Protein AF-A0A2V7SK17-F1 (afdb_monomer_lite)

Structure (mmCIF, N/CA/C/O backbone):
data_AF-A0A2V7SK17-F1
#
_entry.id   AF-A0A2V7SK17-F1
#
loop_
_atom_site.group_PDB
_atom_site.id
_atom_site.type_symbol
_atom_site.label_atom_id
_atom_site.label_alt_id
_atom_site.label_comp_id
_atom_site.label_asym_id
_atom_site.label_entity_id
_atom_site.label_seq_id
_atom_site.pdbx_PDB_ins_code
_atom_site.Cartn_x
_atom_site.Cartn_y
_at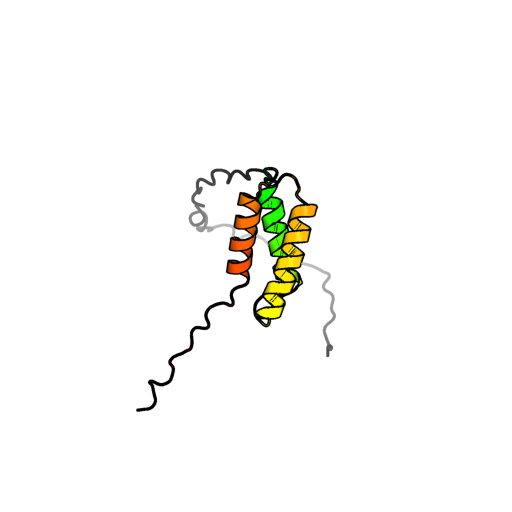om_site.Cartn_z
_atom_site.occupancy
_atom_site.B_iso_or_equiv
_atom_site.auth_seq_id
_atom_site.auth_comp_id
_atom_site.auth_asym_id
_atom_site.auth_atom_id
_atom_site.pdbx_PDB_model_num
ATOM 1 N N . MET A 1 1 ? 38.400 21.521 -7.829 1.00 39.72 1 MET A N 1
ATOM 2 C CA . MET A 1 1 ? 38.581 21.789 -6.391 1.00 39.72 1 MET A CA 1
ATOM 3 C C . MET A 1 1 ? 38.756 23.278 -6.199 1.00 39.72 1 MET A C 1
ATOM 5 O O . MET A 1 1 ? 39.504 23.880 -6.949 1.00 39.72 1 MET A O 1
ATOM 9 N N . THR A 1 2 ? 37.990 23.829 -5.266 1.00 48.66 2 THR A N 1
ATOM 10 C CA . THR A 1 2 ? 38.425 24.750 -4.214 1.00 48.66 2 THR A CA 1
ATOM 11 C C . THR A 1 2 ? 39.667 25.626 -4.453 1.00 48.66 2 THR A C 1
ATOM 13 O O . THR A 1 2 ? 40.732 25.132 -4.804 1.00 48.66 2 THR A O 1
ATOM 16 N N . TYR A 1 3 ? 39.502 26.891 -4.052 1.00 43.72 3 TYR A N 1
ATOM 17 C CA . TYR A 1 3 ? 40.477 27.808 -3.441 1.00 43.72 3 TYR A CA 1
ATOM 18 C C . TYR A 1 3 ? 40.844 29.068 -4.227 1.00 43.72 3 TYR A C 1
ATOM 20 O O . TYR A 1 3 ? 40.933 29.089 -5.447 1.00 43.72 3 TYR A O 1
ATOM 28 N N . CYS A 1 4 ? 41.161 30.068 -3.402 1.00 34.25 4 CYS A N 1
ATOM 29 C CA . CYS A 1 4 ? 41.958 31.266 -3.635 1.00 34.25 4 CYS A CA 1
ATOM 30 C C . CYS A 1 4 ? 41.177 32.562 -3.879 1.00 34.25 4 CYS A C 1
ATOM 32 O O . CYS A 1 4 ? 40.720 32.828 -4.977 1.00 34.25 4 CYS A O 1
ATOM 34 N N . VAL A 1 5 ? 40.942 33.345 -2.812 1.00 45.25 5 VAL A N 1
ATOM 35 C CA . VAL A 1 5 ? 41.863 34.400 -2.297 1.00 45.25 5 VAL A CA 1
ATOM 36 C C . VAL A 1 5 ? 41.375 35.731 -2.897 1.00 45.25 5 VAL A C 1
ATOM 38 O O . VAL A 1 5 ? 41.240 35.865 -4.099 1.00 45.25 5 VAL A O 1
ATOM 41 N N . THR A 1 6 ? 40.966 36.757 -2.149 1.00 37.25 6 THR A N 1
ATOM 42 C CA . THR A 1 6 ? 41.744 37.516 -1.163 1.00 37.25 6 THR A CA 1
ATOM 43 C C . THR A 1 6 ? 40.874 38.654 -0.598 1.00 37.25 6 THR A C 1
ATOM 45 O O . THR A 1 6 ? 39.884 39.024 -1.216 1.00 37.25 6 THR A O 1
ATOM 48 N N . ILE A 1 7 ? 41.376 39.295 0.463 1.00 43.53 7 ILE A N 1
ATOM 49 C CA . ILE A 1 7 ? 41.140 40.689 0.908 1.00 43.53 7 ILE A CA 1
ATOM 50 C C . ILE A 1 7 ? 40.480 40.817 2.287 1.00 43.53 7 ILE A C 1
ATOM 52 O O . ILE A 1 7 ? 39.311 41.111 2.499 1.00 43.53 7 ILE A O 1
ATOM 56 N N . VAL A 1 8 ? 41.378 40.587 3.244 1.00 48.59 8 VAL A N 1
ATOM 57 C CA . VAL A 1 8 ? 41.610 41.319 4.491 1.00 48.59 8 VAL A CA 1
ATOM 58 C C . VAL A 1 8 ? 41.191 42.799 4.430 1.00 48.59 8 VAL A C 1
ATOM 60 O O . VAL A 1 8 ? 41.547 43.484 3.477 1.00 48.59 8 VAL A O 1
ATOM 63 N N . ARG A 1 9 ? 40.615 43.292 5.540 1.00 43.44 9 ARG A N 1
ATOM 64 C CA . ARG A 1 9 ? 40.839 44.596 6.233 1.00 43.44 9 ARG A CA 1
ATOM 65 C C . ARG A 1 9 ? 39.493 45.179 6.695 1.00 43.44 9 ARG A C 1
ATOM 67 O O . ARG A 1 9 ? 38.675 45.585 5.892 1.00 43.44 9 ARG A O 1
ATOM 74 N N . ARG A 1 10 ? 39.151 45.060 7.983 1.00 43.06 10 ARG A N 1
ATOM 75 C CA . ARG A 1 10 ? 39.528 45.987 9.075 1.00 43.06 10 ARG A CA 1
ATOM 76 C C . ARG A 1 10 ? 38.897 47.366 8.864 1.00 43.06 10 ARG A C 1
ATOM 78 O O . ARG A 1 10 ? 39.440 48.174 8.126 1.00 43.06 10 ARG A O 1
ATOM 85 N N . ALA A 1 11 ? 37.791 47.626 9.556 1.00 36.84 11 ALA A N 1
ATOM 86 C CA . ALA A 1 11 ? 37.206 48.957 9.654 1.00 36.84 11 ALA A CA 1
ATOM 87 C C . ALA A 1 11 ? 36.630 49.160 11.060 1.00 36.84 11 ALA A C 1
ATOM 89 O O . ALA A 1 11 ? 35.476 48.857 11.348 1.00 36.84 11 ALA A O 1
ATOM 90 N N . THR A 1 12 ? 37.490 49.659 11.938 1.00 43.56 12 THR A N 1
ATOM 91 C CA . THR A 1 12 ? 37.088 50.440 13.103 1.00 43.56 12 THR A CA 1
ATOM 92 C C . THR A 1 12 ? 37.184 51.914 12.684 1.00 43.56 12 THR A C 1
ATOM 94 O O . THR A 1 12 ? 38.132 52.259 11.981 1.00 43.56 12 THR A O 1
ATOM 97 N N . VAL A 1 13 ? 36.277 52.752 13.211 1.00 46.47 13 VAL A N 1
ATOM 98 C CA . VAL A 1 13 ? 36.414 54.209 13.466 1.00 46.47 13 VAL A CA 1
ATOM 99 C C . VAL A 1 13 ? 35.710 55.206 12.497 1.00 46.47 13 VAL A C 1
ATOM 101 O O . VAL A 1 13 ? 36.243 55.571 11.461 1.00 46.47 13 VAL A O 1
ATOM 104 N N . ILE A 1 14 ? 34.551 55.703 12.984 1.00 41.75 14 ILE A N 1
ATOM 105 C CA . ILE A 1 14 ? 34.065 57.111 13.107 1.00 41.75 14 ILE A CA 1
ATOM 106 C C . ILE A 1 14 ? 33.558 57.900 11.872 1.00 41.75 14 ILE A C 1
ATOM 108 O O . ILE A 1 14 ? 34.341 58.332 11.042 1.00 41.75 14 ILE A O 1
ATOM 112 N N . GLY A 1 15 ? 32.238 58.187 11.895 1.00 44.62 15 GLY A N 1
ATOM 113 C CA . GLY A 1 15 ? 31.556 59.509 11.815 1.00 44.62 15 GLY A CA 1
ATOM 114 C C . GLY A 1 15 ? 31.830 60.481 10.651 1.00 44.62 15 GLY A C 1
ATOM 115 O O . GLY A 1 15 ? 32.981 60.717 10.304 1.00 44.62 15 GLY A O 1
ATOM 116 N N . PRO A 1 16 ? 30.784 61.161 10.126 1.00 47.06 16 PRO A N 1
ATOM 117 C CA . PRO A 1 16 ? 30.277 62.342 10.838 1.00 47.06 16 PRO A CA 1
ATOM 118 C C . PRO A 1 16 ? 28.740 62.545 10.799 1.00 47.06 16 PRO A C 1
ATOM 120 O O . PRO A 1 16 ? 28.063 62.363 9.794 1.00 47.06 16 PRO A O 1
ATOM 123 N N . THR A 1 17 ? 28.219 62.961 11.953 1.00 45.62 17 THR A N 1
ATOM 124 C CA . THR A 1 17 ? 27.139 63.945 12.194 1.00 45.62 17 THR A CA 1
ATOM 125 C C . THR A 1 17 ? 26.780 64.820 10.970 1.00 45.62 17 THR A C 1
ATOM 127 O O . THR A 1 17 ? 27.682 65.371 10.352 1.00 45.62 17 THR A O 1
ATOM 130 N N . ILE A 1 18 ? 25.529 65.002 10.534 1.00 51.25 18 ILE A N 1
ATOM 131 C CA . ILE A 1 18 ? 24.499 65.902 11.098 1.00 51.25 18 ILE A CA 1
ATOM 132 C C . ILE A 1 18 ? 23.306 65.786 10.118 1.00 51.25 18 ILE A C 1
ATOM 134 O O . ILE A 1 18 ? 23.444 66.069 8.934 1.00 51.25 18 ILE A O 1
ATOM 138 N N . TRP A 1 19 ? 22.225 65.085 10.472 1.00 53.53 19 TRP A N 1
ATOM 139 C CA . TRP A 1 19 ? 20.982 65.683 10.985 1.00 53.53 19 TRP A CA 1
ATOM 140 C C . TRP A 1 19 ? 20.470 66.870 10.146 1.00 53.53 19 TRP A C 1
ATOM 142 O O . TRP A 1 19 ? 21.133 67.894 10.105 1.00 53.53 19 TRP A O 1
ATOM 152 N N . LEU A 1 20 ? 19.264 66.735 9.563 1.00 51.97 20 LEU A N 1
ATOM 153 C CA . LEU A 1 20 ? 18.252 67.796 9.316 1.00 51.97 20 LEU A CA 1
ATOM 154 C C . LEU A 1 20 ? 17.555 67.853 7.940 1.00 51.97 20 LEU A C 1
ATOM 156 O O . LEU A 1 20 ? 16.836 68.821 7.731 1.00 51.97 20 LEU A O 1
ATOM 160 N N . TYR A 1 21 ? 17.642 66.874 7.024 1.00 51.81 21 TYR A N 1
ATOM 161 C CA . TYR A 1 21 ? 16.959 67.081 5.722 1.00 51.81 21 TYR A CA 1
ATOM 162 C C . TYR A 1 21 ? 16.070 65.993 5.109 1.00 51.81 21 TYR A C 1
ATOM 164 O O . TYR A 1 21 ? 15.511 66.245 4.050 1.00 51.81 21 TYR A O 1
ATOM 172 N N . LEU A 1 22 ? 15.826 64.837 5.737 1.00 49.69 22 LEU A N 1
ATOM 173 C CA . LEU A 1 22 ? 14.968 63.804 5.118 1.00 49.69 22 LEU A CA 1
ATOM 174 C C . LEU A 1 22 ? 14.033 63.094 6.114 1.00 49.69 22 LEU A C 1
ATOM 176 O O . LEU A 1 22 ? 13.963 61.871 6.152 1.00 49.69 22 LEU A O 1
ATOM 180 N N . LEU A 1 23 ? 13.304 63.856 6.935 1.00 53.81 23 LEU A N 1
ATOM 181 C CA . LEU A 1 23 ? 12.154 63.345 7.709 1.00 53.81 23 LEU A CA 1
ATOM 182 C C . LEU A 1 23 ? 10.809 63.911 7.220 1.00 53.81 23 LEU A C 1
ATOM 184 O O . LEU A 1 23 ? 9.826 63.918 7.955 1.00 53.81 23 LEU A O 1
ATOM 188 N N . TYR A 1 24 ? 10.741 64.374 5.973 1.00 55.91 24 TYR A N 1
ATOM 189 C CA . TYR A 1 24 ? 9.512 64.871 5.359 1.00 55.91 24 TYR A CA 1
ATOM 190 C C . TYR A 1 24 ? 9.354 64.197 3.991 1.00 55.91 24 TYR A C 1
ATOM 192 O O . TYR A 1 24 ? 10.289 64.226 3.201 1.00 55.91 24 TYR A O 1
ATOM 200 N N . PHE A 1 25 ? 8.191 63.584 3.747 1.00 52.97 25 PHE A N 1
ATOM 201 C CA . PHE A 1 25 ? 7.815 62.705 2.620 1.00 52.97 25 PHE A CA 1
ATOM 202 C C . PHE A 1 25 ? 8.164 61.213 2.743 1.00 52.97 25 PHE A C 1
ATOM 204 O O . PHE A 1 25 ? 9.055 60.697 2.078 1.00 52.97 25 PHE A O 1
ATOM 211 N N . ASN A 1 26 ? 7.334 60.472 3.484 1.00 47.22 26 ASN A N 1
ATOM 212 C CA . ASN A 1 26 ? 7.131 59.043 3.230 1.00 47.22 26 ASN A CA 1
ATOM 213 C C . ASN A 1 26 ? 5.686 58.808 2.734 1.00 47.22 26 ASN A C 1
ATOM 215 O O . ASN A 1 26 ? 4.798 58.541 3.542 1.00 47.22 26 ASN A O 1
ATOM 219 N N . PRO A 1 27 ? 5.402 58.945 1.423 1.00 51.62 27 PRO A N 1
ATOM 220 C CA . PRO A 1 27 ? 4.069 58.719 0.860 1.00 51.62 27 PRO A CA 1
ATOM 221 C C . PRO A 1 27 ? 3.769 57.231 0.588 1.00 51.62 27 PRO A C 1
ATOM 223 O O . PRO A 1 27 ? 2.911 56.918 -0.229 1.00 51.62 27 PRO A O 1
ATOM 226 N N . PHE A 1 28 ? 4.450 56.290 1.253 1.00 50.56 28 PHE A N 1
ATOM 227 C CA . PHE A 1 28 ? 4.297 54.853 0.985 1.00 50.56 28 PHE A CA 1
ATOM 228 C C . PHE A 1 28 ? 3.478 54.086 2.037 1.00 50.56 28 PHE A C 1
ATOM 230 O O . PHE A 1 28 ? 3.419 52.858 2.012 1.00 50.56 28 PHE A O 1
ATOM 237 N N . ALA A 1 29 ? 2.796 54.788 2.947 1.00 49.81 29 ALA A N 1
ATOM 238 C CA . ALA A 1 29 ? 1.969 54.155 3.980 1.00 49.81 29 ALA A CA 1
ATOM 239 C C . ALA A 1 29 ? 0.690 53.478 3.433 1.00 49.81 29 ALA A C 1
ATOM 241 O O . ALA A 1 29 ? 0.042 52.727 4.157 1.00 49.81 29 ALA A O 1
ATOM 242 N N . HIS A 1 30 ? 0.332 53.702 2.162 1.00 54.47 30 HIS A N 1
ATOM 243 C CA . HIS A 1 30 ? -0.932 53.232 1.579 1.00 54.47 30 HIS A CA 1
ATOM 244 C C . HIS A 1 30 ? -0.818 51.976 0.688 1.00 54.47 30 HIS A C 1
ATOM 246 O O . HIS A 1 30 ? -1.835 51.500 0.186 1.00 54.47 30 HIS A O 1
ATOM 252 N N . TYR A 1 31 ? 0.384 51.410 0.498 1.00 57.84 31 TYR A N 1
ATOM 253 C CA . TYR A 1 31 ? 0.601 50.241 -0.380 1.00 57.84 31 TYR A CA 1
ATOM 254 C C . TYR A 1 31 ? 0.698 48.889 0.361 1.00 57.84 31 TYR A C 1
ATOM 256 O O . TYR A 1 31 ? 0.933 47.852 -0.249 1.00 57.84 31 TYR A O 1
ATOM 264 N N . MET A 1 32 ? 0.482 48.854 1.678 1.00 60.53 32 MET A N 1
ATOM 265 C CA . MET A 1 32 ? 0.516 47.609 2.467 1.00 60.53 32 MET A CA 1
ATOM 266 C C . MET A 1 32 ? -0.784 47.376 3.248 1.00 60.53 32 MET A C 1
ATOM 268 O O . MET A 1 32 ? -0.768 46.959 4.404 1.00 60.53 32 MET A O 1
ATOM 272 N N . ALA A 1 33 ? -1.937 47.588 2.609 1.00 57.69 33 ALA A N 1
ATOM 273 C CA . ALA A 1 33 ? -3.196 47.025 3.092 1.00 57.69 33 ALA A CA 1
ATOM 274 C C . ALA A 1 33 ? -3.193 45.510 2.817 1.00 57.69 33 ALA A C 1
ATOM 276 O O . ALA A 1 33 ? -3.681 45.031 1.794 1.00 57.69 33 ALA A O 1
ATOM 277 N N . LYS A 1 34 ? -2.584 44.737 3.722 1.00 60.88 34 LYS A N 1
ATOM 278 C CA . LYS A 1 34 ? -2.672 43.274 3.727 1.00 60.88 34 LYS A CA 1
ATOM 279 C C . LYS A 1 34 ? -4.149 42.910 3.866 1.00 60.88 34 LYS A C 1
ATOM 281 O O . LYS A 1 34 ? -4.687 42.982 4.966 1.00 60.88 34 LYS A O 1
ATOM 286 N N . GLN A 1 35 ? -4.802 42.521 2.767 1.00 60.22 35 GLN A N 1
ATOM 287 C CA . GLN A 1 35 ? -6.114 41.881 2.824 1.00 60.22 35 GLN A CA 1
ATOM 288 C C . GLN A 1 35 ? -6.037 40.774 3.873 1.00 60.22 35 GLN A C 1
ATOM 290 O O . GLN A 1 35 ? -5.253 39.825 3.746 1.00 60.22 35 GLN A O 1
ATOM 295 N N . GLN A 1 36 ? -6.808 40.947 4.940 1.00 59.72 36 GLN A N 1
ATOM 296 C CA . GLN A 1 36 ? -6.941 40.004 6.031 1.00 59.72 36 GLN A CA 1
ATOM 297 C C . GLN A 1 36 ? -7.745 38.829 5.480 1.00 59.72 36 GLN A C 1
ATOM 299 O O . GLN A 1 36 ? -8.957 38.731 5.638 1.00 59.72 36 GLN A O 1
ATOM 304 N N . ARG A 1 37 ? -7.049 37.973 4.721 1.00 58.62 37 ARG A N 1
ATOM 305 C CA . ARG A 1 37 ? -7.550 36.676 4.277 1.00 58.62 37 ARG A CA 1
ATOM 306 C C . ARG A 1 37 ? -8.073 36.029 5.543 1.00 58.62 37 ARG A C 1
ATOM 308 O O . ARG A 1 37 ? -7.317 35.939 6.510 1.00 58.62 37 ARG A O 1
ATOM 315 N N . ASN A 1 38 ? -9.339 35.637 5.543 1.00 62.81 38 ASN A N 1
ATOM 316 C CA . ASN A 1 38 ? -9.907 34.766 6.551 1.00 62.81 38 ASN A CA 1
ATOM 317 C C . ASN A 1 38 ? -9.095 33.463 6.537 1.00 62.81 38 ASN A C 1
ATOM 319 O O . ASN A 1 38 ? -9.458 32.484 5.893 1.00 62.81 38 ASN A O 1
ATOM 323 N N . SER A 1 39 ? -7.934 33.472 7.187 1.00 62.75 39 SER A N 1
ATOM 324 C CA . SER A 1 39 ? -7.154 32.302 7.525 1.00 62.75 39 SER A CA 1
ATOM 325 C C . SER A 1 39 ? -7.889 31.650 8.680 1.00 62.75 39 SER A C 1
ATOM 327 O O . SER A 1 39 ? -7.406 31.640 9.812 1.00 62.75 39 SER A O 1
ATOM 329 N N . GLY A 1 40 ? -9.106 31.173 8.392 1.00 58.41 40 GLY A N 1
ATOM 330 C CA . GLY A 1 40 ? -9.789 30.209 9.225 1.00 58.41 40 GLY A CA 1
ATOM 331 C C . GLY A 1 40 ? -8.768 29.121 9.466 1.00 58.41 40 GLY A C 1
ATOM 332 O O . GLY A 1 40 ? -8.268 28.529 8.507 1.00 58.41 40 GLY A O 1
ATOM 333 N N . ALA A 1 41 ? -8.349 29.000 10.725 1.00 58.47 41 ALA A N 1
ATOM 334 C CA . ALA A 1 41 ? -7.323 28.076 11.154 1.00 58.47 41 ALA A CA 1
ATOM 335 C C . ALA A 1 41 ? -7.572 26.750 10.443 1.00 58.47 41 ALA A C 1
ATOM 337 O O . ALA A 1 41 ? -8.604 26.116 10.677 1.00 58.47 41 ALA A O 1
ATOM 338 N N . ARG A 1 42 ? -6.675 26.384 9.518 1.00 61.78 42 ARG A N 1
ATOM 339 C CA . ARG A 1 42 ? -6.667 25.060 8.908 1.00 61.78 42 ARG A CA 1
ATOM 340 C C . ARG A 1 42 ? -6.512 24.139 10.100 1.00 61.78 42 ARG A C 1
ATOM 342 O O . ARG A 1 42 ? -5.437 24.099 10.692 1.00 61.78 42 ARG A O 1
ATOM 349 N N . ARG A 1 43 ? -7.629 23.570 10.562 1.00 63.94 43 ARG A N 1
ATOM 350 C CA . ARG A 1 43 ? -7.659 22.711 11.735 1.00 63.94 43 ARG A CA 1
ATOM 351 C C . ARG A 1 43 ? -6.718 21.584 11.367 1.00 63.94 43 ARG A C 1
ATOM 353 O O . ARG A 1 43 ? -7.030 20.786 10.489 1.00 63.94 43 ARG A O 1
ATOM 360 N N . TYR A 1 44 ? -5.523 21.612 11.942 1.00 61.91 44 TYR A N 1
ATOM 361 C CA . TYR A 1 44 ? -4.657 20.458 11.974 1.00 61.91 44 TYR A CA 1
ATOM 362 C C . TYR A 1 44 ? -5.444 19.457 12.810 1.00 61.91 44 TYR A C 1
ATOM 364 O O . TYR A 1 44 ? -5.418 19.504 14.039 1.00 61.91 44 TYR A O 1
ATOM 372 N N . ALA A 1 45 ? -6.301 18.686 12.136 1.00 64.19 45 ALA A N 1
ATOM 373 C CA . ALA A 1 45 ? -6.849 17.475 12.699 1.00 64.19 45 ALA A CA 1
ATOM 374 C C . ALA A 1 45 ? -5.602 16.673 13.054 1.00 64.19 45 ALA A C 1
ATOM 376 O O . ALA A 1 45 ? -4.801 16.365 12.170 1.00 64.19 45 ALA A O 1
ATOM 377 N N . GLY A 1 46 ? -5.351 16.521 14.354 1.00 66.31 46 GLY A N 1
ATOM 378 C CA . GLY A 1 46 ? -4.183 15.801 14.839 1.00 66.31 46 GLY A CA 1
ATOM 379 C C . GLY A 1 46 ? -4.140 14.388 14.251 1.00 66.31 46 GLY A C 1
ATOM 380 O O . GLY A 1 46 ? -5.106 13.965 13.609 1.00 66.31 46 GLY A O 1
ATOM 381 N N . PRO A 1 47 ? -3.040 13.650 14.462 1.00 68.25 47 PRO A N 1
ATOM 382 C CA . PRO A 1 47 ? -2.938 12.276 13.993 1.00 68.25 47 PRO A CA 1
ATOM 383 C C . PRO A 1 47 ? -4.135 11.494 14.540 1.00 68.25 47 PRO A C 1
ATOM 385 O O . PRO A 1 47 ? -4.248 11.276 15.743 1.00 68.25 47 PRO A O 1
ATOM 388 N N . THR A 1 48 ? -5.086 11.171 13.667 1.00 71.88 48 THR A N 1
ATOM 389 C CA . THR A 1 48 ? -6.118 10.186 13.979 1.00 71.88 48 THR A CA 1
ATOM 390 C C . THR A 1 48 ? -5.383 8.861 13.934 1.00 71.88 48 THR A C 1
ATOM 392 O O . THR A 1 48 ? -4.634 8.649 12.979 1.00 71.88 48 THR A O 1
ATOM 395 N N . GLU A 1 49 ? -5.496 8.029 14.971 1.00 76.12 49 GLU A N 1
ATOM 396 C CA . GLU A 1 49 ? -4.822 6.731 14.945 1.00 76.12 49 GLU A CA 1
ATOM 397 C C . GLU A 1 49 ? -5.297 5.975 13.698 1.00 76.12 49 GLU A C 1
ATOM 399 O O . GLU A 1 49 ? -6.507 5.770 13.547 1.00 76.12 49 GLU A O 1
ATOM 404 N N . PRO A 1 50 ? -4.388 5.667 12.756 1.00 81.38 50 PRO A N 1
ATOM 405 C CA . PRO A 1 50 ? -4.770 5.059 11.494 1.00 81.38 50 PRO A CA 1
ATOM 406 C C . PRO A 1 50 ? -5.407 3.706 11.778 1.00 81.38 50 PRO A C 1
ATOM 408 O O . PRO A 1 50 ? -4.952 2.962 12.653 1.00 81.38 50 PRO A O 1
ATOM 411 N N . SER A 1 51 ? -6.461 3.373 11.039 1.00 89.00 51 SER A N 1
ATOM 412 C CA . SER A 1 51 ? -7.072 2.051 11.163 1.00 89.00 51 SER A CA 1
ATOM 413 C C . SER A 1 51 ? -6.035 0.952 10.870 1.00 89.00 51 SER A C 1
ATOM 415 O O . SER A 1 51 ? -5.100 1.192 10.100 1.00 89.00 51 SER A O 1
ATOM 417 N N . PRO A 1 52 ? -6.180 -0.266 11.423 1.00 90.31 52 PRO A N 1
ATOM 418 C CA . PRO A 1 52 ? -5.250 -1.366 11.141 1.00 90.31 52 PRO A CA 1
ATOM 419 C C . PRO A 1 52 ? -5.066 -1.630 9.639 1.00 90.31 52 PRO A C 1
ATOM 421 O O . PRO A 1 52 ? -3.965 -1.908 9.173 1.00 90.31 52 PRO A O 1
ATOM 424 N N . PHE A 1 53 ? -6.131 -1.442 8.856 1.00 92.75 53 PHE A N 1
ATOM 425 C CA . PHE A 1 53 ? -6.084 -1.529 7.399 1.00 92.75 53 PHE A CA 1
ATOM 426 C C . PHE A 1 53 ? -5.216 -0.443 6.754 1.00 92.75 53 PHE A C 1
ATOM 428 O O . PHE A 1 53 ? -4.427 -0.733 5.858 1.00 92.75 53 PHE A O 1
ATOM 435 N N . GLU A 1 54 ? -5.334 0.807 7.203 1.00 92.62 54 GLU A N 1
ATOM 436 C CA . GLU A 1 54 ? -4.497 1.900 6.701 1.00 92.62 54 GLU A CA 1
ATOM 437 C C . GLU A 1 54 ? -3.030 1.700 7.077 1.00 92.62 54 GLU A C 1
ATOM 439 O O . GLU A 1 54 ? -2.159 1.947 6.246 1.00 92.62 54 GLU A O 1
ATOM 444 N N . GLN A 1 55 ? -2.758 1.182 8.279 1.00 93.25 55 GLN A N 1
ATOM 445 C CA . GLN A 1 55 ? -1.406 0.817 8.703 1.00 93.25 55 GLN A CA 1
ATOM 446 C C . GLN A 1 55 ? -0.812 -0.269 7.798 1.00 93.25 55 GLN A C 1
ATOM 448 O O . GLN A 1 55 ? 0.283 -0.088 7.268 1.00 93.25 55 GLN A O 1
ATOM 453 N N . ALA A 1 56 ? -1.556 -1.352 7.552 1.00 94.56 56 ALA A N 1
ATOM 454 C CA . ALA A 1 56 ? -1.125 -2.435 6.670 1.00 94.56 56 ALA A CA 1
ATOM 455 C C . ALA A 1 56 ? -0.908 -1.962 5.224 1.00 94.56 56 ALA A C 1
ATOM 457 O O . ALA A 1 56 ? 0.074 -2.332 4.580 1.00 94.56 56 ALA A O 1
ATOM 458 N N . ARG A 1 57 ? -1.789 -1.089 4.717 1.00 94.50 57 ARG A N 1
ATOM 459 C CA . ARG A 1 57 ? -1.651 -0.473 3.390 1.00 94.50 57 ARG A CA 1
ATOM 460 C C . ARG A 1 57 ? -0.372 0.353 3.290 1.00 94.50 57 ARG A C 1
ATOM 462 O O . ARG A 1 57 ? 0.371 0.222 2.317 1.00 94.50 57 ARG A O 1
ATOM 469 N N . ASP A 1 58 ? -0.128 1.213 4.271 1.00 93.94 58 ASP A N 1
ATOM 470 C CA . ASP A 1 58 ? 1.021 2.111 4.257 1.00 93.94 58 ASP A CA 1
ATOM 471 C C . ASP A 1 58 ? 2.338 1.325 4.418 1.00 93.94 58 ASP A C 1
ATOM 473 O O . ASP A 1 58 ? 3.316 1.636 3.735 1.00 93.94 58 ASP A O 1
ATOM 477 N N . GLU A 1 59 ? 2.359 0.258 5.227 1.00 94.50 59 GLU A N 1
ATOM 478 C CA . GLU A 1 59 ? 3.505 -0.659 5.360 1.00 94.50 59 GLU A CA 1
ATOM 479 C C . GLU A 1 59 ? 3.774 -1.435 4.057 1.00 94.50 59 GLU A C 1
ATOM 481 O O . GLU A 1 59 ? 4.914 -1.474 3.583 1.00 94.50 59 GLU A O 1
ATOM 486 N N . LEU A 1 60 ? 2.733 -1.967 3.404 1.00 93.38 60 LEU A N 1
ATOM 487 C CA . LEU A 1 60 ? 2.850 -2.613 2.091 1.00 93.38 60 LEU A CA 1
ATOM 488 C C . LEU A 1 60 ? 3.472 -1.666 1.052 1.00 93.38 60 LEU A C 1
ATOM 490 O O . LEU A 1 60 ? 4.377 -2.053 0.310 1.00 93.38 60 LEU A O 1
ATOM 494 N N . PHE A 1 61 ? 3.036 -0.405 1.010 1.00 92.00 61 PHE A N 1
ATOM 495 C CA . PHE A 1 61 ? 3.602 0.586 0.092 1.00 92.00 61 PHE A CA 1
ATOM 496 C C . PHE A 1 61 ? 5.057 0.927 0.416 1.00 92.00 61 PHE A C 1
ATOM 498 O O . PHE A 1 61 ? 5.864 1.090 -0.502 1.00 92.00 61 PHE A O 1
ATOM 505 N N . GLN A 1 62 ? 5.432 0.977 1.694 1.00 92.12 62 GLN A N 1
ATOM 506 C CA . GLN A 1 62 ? 6.833 1.137 2.081 1.00 92.12 62 GLN A CA 1
ATOM 507 C C . GLN A 1 62 ? 7.697 -0.043 1.617 1.00 92.12 62 GLN A C 1
ATOM 509 O O . GLN A 1 62 ? 8.809 0.184 1.134 1.00 92.12 62 GLN A O 1
ATOM 514 N N . HIS A 1 63 ? 7.192 -1.278 1.699 1.00 91.94 63 HIS A N 1
ATOM 515 C CA . HIS A 1 63 ? 7.879 -2.458 1.166 1.00 91.94 63 HIS A CA 1
ATOM 516 C C . HIS A 1 63 ? 8.070 -2.375 -0.350 1.00 91.94 63 HIS A C 1
ATOM 518 O O . HIS A 1 63 ? 9.193 -2.548 -0.828 1.00 91.94 63 HIS A O 1
ATOM 524 N N . ILE A 1 64 ? 7.020 -2.014 -1.094 1.00 89.44 64 ILE A N 1
ATOM 525 C CA . ILE A 1 64 ? 7.095 -1.839 -2.552 1.00 89.44 64 ILE A CA 1
ATOM 526 C C . ILE A 1 64 ? 8.147 -0.782 -2.926 1.00 89.44 64 ILE A C 1
ATOM 528 O O . ILE A 1 64 ? 8.982 -1.018 -3.801 1.00 89.44 64 ILE A O 1
ATOM 532 N N . MET A 1 65 ? 8.151 0.362 -2.235 1.00 88.69 65 MET A N 1
ATOM 533 C CA . MET A 1 65 ? 9.083 1.465 -2.498 1.00 88.69 65 MET A CA 1
ATOM 534 C C . MET A 1 65 ? 10.532 1.128 -2.128 1.00 88.69 65 MET A C 1
ATOM 536 O O . MET A 1 65 ? 11.450 1.531 -2.839 1.00 88.69 65 MET A O 1
ATOM 540 N N . ARG A 1 66 ? 10.760 0.400 -1.028 1.00 87.44 66 ARG A N 1
ATOM 541 C CA . ARG A 1 66 ? 12.110 0.018 -0.583 1.00 87.44 66 ARG A CA 1
ATOM 542 C C . ARG A 1 66 ? 12.719 -1.064 -1.470 1.00 87.44 66 ARG A C 1
ATOM 544 O O . ARG A 1 66 ? 13.908 -0.995 -1.765 1.00 87.44 66 ARG A O 1
ATOM 551 N N . CYS A 1 67 ? 11.923 -2.054 -1.862 1.00 86.50 67 CYS A N 1
ATOM 552 C CA . CYS A 1 67 ? 12.380 -3.161 -2.699 1.00 86.50 67 CYS A CA 1
ATOM 553 C C . CYS A 1 67 ? 12.454 -2.782 -4.184 1.00 86.50 67 CYS A C 1
ATOM 555 O O . CYS A 1 67 ? 13.152 -3.453 -4.936 1.00 86.50 67 CYS A O 1
ATOM 557 N N . GLY A 1 68 ? 11.768 -1.715 -4.613 1.00 80.00 68 GLY A N 1
ATOM 558 C CA . GLY A 1 68 ? 11.812 -1.258 -6.002 1.00 80.00 68 GLY A CA 1
ATOM 559 C C . GLY A 1 68 ? 11.215 -2.269 -6.982 1.00 80.00 68 GLY A C 1
ATOM 560 O O . GLY A 1 68 ? 11.643 -2.335 -8.127 1.00 80.00 68 GLY A O 1
ATOM 561 N N . VAL A 1 69 ? 10.224 -3.055 -6.544 1.00 81.62 69 VAL A N 1
ATOM 562 C CA . VAL A 1 69 ? 9.580 -4.117 -7.348 1.00 81.62 69 VAL A CA 1
ATOM 563 C C . VAL A 1 69 ? 8.833 -3.570 -8.582 1.00 81.62 69 VAL A C 1
ATOM 565 O O . VAL A 1 69 ? 8.454 -4.318 -9.482 1.00 81.62 69 VAL A O 1
ATOM 568 N N . VAL A 1 70 ? 8.658 -2.246 -8.665 1.00 80.69 70 VAL A N 1
ATOM 569 C CA . VAL A 1 70 ? 8.051 -1.552 -9.807 1.00 80.69 70 VAL A CA 1
ATOM 570 C C . VAL A 1 70 ? 8.949 -1.686 -11.043 1.00 80.69 70 VAL A C 1
ATOM 572 O O . VAL A 1 70 ? 10.002 -1.058 -11.130 1.00 80.69 70 VAL A O 1
ATOM 575 N N . GLY A 1 71 ? 8.507 -2.475 -12.025 1.00 74.88 71 GLY A N 1
ATOM 576 C CA . GLY A 1 71 ? 9.234 -2.699 -13.282 1.00 74.88 71 GLY A CA 1
ATOM 577 C C . GLY A 1 71 ? 10.153 -3.925 -13.304 1.00 74.88 71 GLY A C 1
ATOM 578 O O . GLY A 1 71 ? 10.874 -4.106 -14.284 1.00 74.88 71 GLY A O 1
ATOM 579 N N . ALA A 1 72 ? 10.123 -4.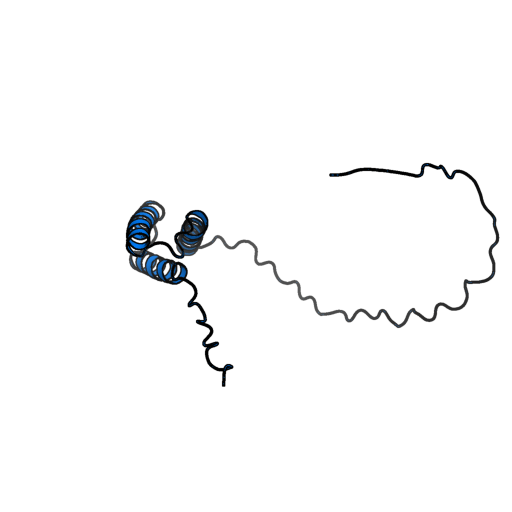771 -12.269 1.00 82.44 72 ALA A N 1
ATOM 580 C CA . ALA A 1 72 ? 10.767 -6.086 -12.296 1.00 82.44 72 ALA A CA 1
ATOM 581 C C . ALA A 1 72 ? 10.044 -7.064 -13.251 1.00 82.44 72 ALA A C 1
ATOM 583 O O . ALA A 1 72 ? 8.936 -6.794 -13.722 1.00 82.44 72 ALA A O 1
ATOM 584 N N . ALA A 1 73 ? 10.672 -8.210 -13.544 1.00 82.69 73 ALA A N 1
ATOM 585 C CA . ALA A 1 73 ? 10.047 -9.271 -14.338 1.00 82.69 73 ALA A CA 1
ATOM 586 C C . ALA A 1 73 ? 8.756 -9.770 -13.656 1.00 82.69 73 ALA A C 1
ATOM 588 O O . ALA A 1 73 ?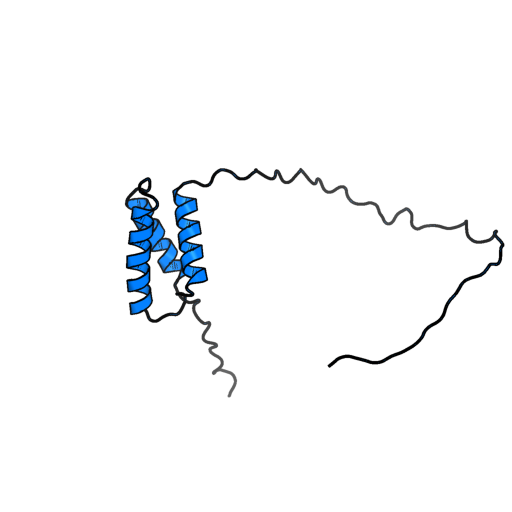 8.736 -9.885 -12.429 1.00 82.69 73 ALA A O 1
ATOM 589 N N . PRO A 1 74 ? 7.691 -10.086 -14.418 1.00 81.81 74 PRO A N 1
ATOM 590 C CA . PRO A 1 74 ? 6.374 -10.393 -13.853 1.00 81.81 74 PRO A CA 1
ATOM 591 C C . PRO A 1 74 ? 6.402 -11.574 -12.874 1.00 81.81 74 PRO A C 1
ATOM 593 O O . PRO A 1 74 ? 5.755 -11.520 -11.836 1.00 81.81 74 PRO A O 1
ATOM 596 N N . GLU A 1 75 ? 7.220 -12.586 -13.154 1.00 85.56 75 GLU A N 1
ATOM 597 C CA . GLU A 1 75 ? 7.440 -13.751 -12.288 1.00 85.56 75 GLU A CA 1
ATOM 598 C C . GLU A 1 75 ? 8.008 -13.382 -10.907 1.00 85.56 75 GLU A C 1
ATOM 600 O O . GLU A 1 75 ? 7.501 -13.835 -9.883 1.00 85.56 75 GLU A O 1
ATOM 605 N N . HIS A 1 76 ? 8.993 -12.482 -10.859 1.00 86.38 76 HIS A N 1
ATOM 606 C CA . HIS A 1 76 ? 9.570 -12.004 -9.601 1.00 86.38 76 HIS A CA 1
ATOM 607 C C . HIS A 1 76 ? 8.618 -11.091 -8.834 1.00 86.38 76 HIS A C 1
ATOM 609 O O . HIS A 1 76 ? 8.625 -11.089 -7.604 1.00 86.38 76 HIS A O 1
ATOM 615 N N . VAL A 1 77 ? 7.797 -10.314 -9.547 1.00 86.12 77 VAL A N 1
ATOM 616 C CA . VAL A 1 77 ? 6.759 -9.497 -8.914 1.00 86.12 77 VAL A CA 1
ATOM 617 C C . VAL A 1 77 ? 5.747 -10.405 -8.225 1.00 86.12 77 VAL A C 1
ATOM 619 O O . VAL A 1 77 ? 5.449 -10.174 -7.061 1.00 86.12 77 VAL A O 1
ATOM 622 N N . GLU A 1 78 ? 5.244 -11.442 -8.898 1.00 86.69 78 GLU A N 1
ATOM 623 C CA . GLU A 1 78 ? 4.246 -12.359 -8.335 1.00 86.69 78 GLU A CA 1
ATOM 624 C C . GLU A 1 78 ? 4.763 -13.139 -7.121 1.00 86.69 78 GLU A C 1
ATOM 626 O O . GLU A 1 78 ? 4.070 -13.195 -6.102 1.00 86.69 78 GLU A O 1
ATOM 631 N N . GLU A 1 79 ? 5.979 -13.688 -7.200 1.00 89.62 79 GLU A N 1
ATOM 632 C CA . GLU A 1 79 ? 6.614 -14.422 -6.098 1.00 89.62 79 GLU A CA 1
AT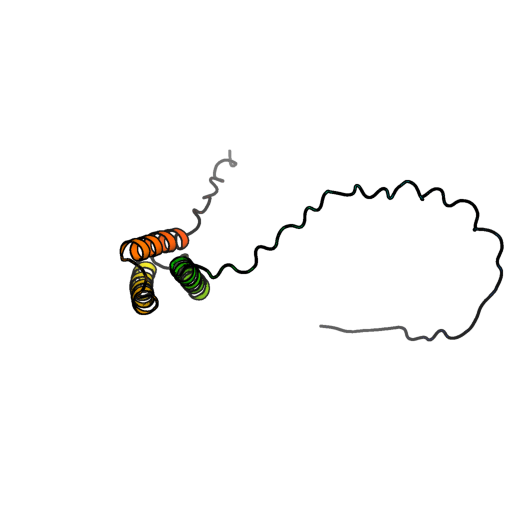OM 633 C C . GLU A 1 79 ? 6.800 -13.524 -4.869 1.00 89.62 79 GLU A C 1
ATOM 635 O O . GLU A 1 79 ? 6.298 -13.831 -3.785 1.00 89.62 79 GLU A O 1
ATOM 640 N N . TRP A 1 80 ? 7.419 -12.353 -5.059 1.00 90.94 80 TRP A N 1
ATOM 641 C CA . TRP A 1 80 ? 7.620 -11.377 -3.989 1.00 90.94 80 TRP A CA 1
ATOM 642 C C . TRP A 1 80 ? 6.293 -10.936 -3.363 1.00 90.94 80 TRP A C 1
ATOM 644 O O . TRP A 1 80 ? 6.178 -10.781 -2.144 1.00 90.94 80 TRP A O 1
ATOM 654 N N . PHE A 1 81 ? 5.264 -10.736 -4.189 1.00 91.19 81 PHE A N 1
ATOM 655 C CA . PHE A 1 81 ? 3.962 -10.279 -3.723 1.00 91.19 81 PHE A CA 1
ATOM 656 C C . PHE A 1 81 ? 3.229 -11.367 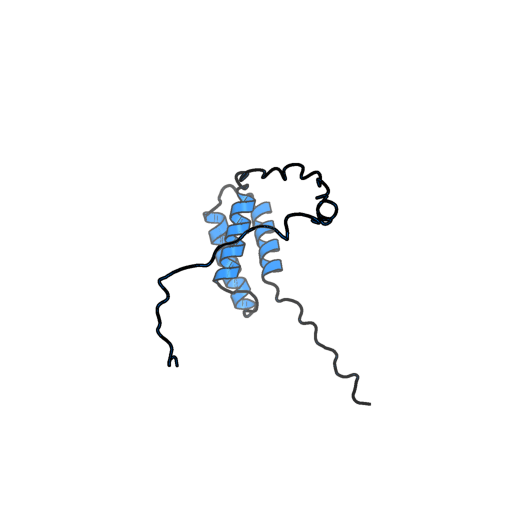-2.928 1.00 91.19 81 PHE A C 1
ATOM 658 O O . PHE A 1 81 ? 2.583 -11.058 -1.926 1.00 91.19 81 PHE A O 1
ATOM 665 N N . ALA A 1 82 ? 3.352 -12.637 -3.321 1.00 91.31 82 ALA A N 1
ATOM 666 C CA . ALA A 1 82 ? 2.796 -13.763 -2.574 1.00 91.31 82 ALA A CA 1
ATOM 667 C C . ALA A 1 82 ? 3.427 -13.886 -1.177 1.00 91.31 82 ALA A C 1
ATOM 669 O O . ALA A 1 82 ? 2.703 -14.011 -0.185 1.00 91.31 82 ALA A O 1
ATOM 670 N N . GLU A 1 83 ? 4.754 -13.776 -1.083 1.00 93.00 83 GLU A N 1
ATOM 671 C CA . GLU A 1 83 ? 5.463 -13.779 0.202 1.00 93.00 83 GLU A CA 1
ATOM 672 C C . GLU A 1 83 ? 5.091 -12.567 1.064 1.00 93.00 83 GLU A C 1
ATOM 674 O O . GLU A 1 83 ? 4.833 -12.700 2.262 1.00 93.00 83 GLU A O 1
ATOM 679 N N . THR A 1 84 ? 4.985 -11.387 0.449 1.00 93.25 84 THR A N 1
ATOM 680 C CA . THR A 1 84 ? 4.642 -10.151 1.161 1.00 93.25 84 THR A CA 1
ATOM 681 C C . THR A 1 84 ? 3.221 -10.198 1.725 1.00 93.25 84 THR A C 1
ATOM 683 O O . THR A 1 84 ? 3.007 -9.810 2.870 1.00 93.25 84 THR A O 1
ATOM 686 N N . ILE A 1 85 ? 2.242 -10.718 0.977 1.00 92.81 85 ILE A N 1
ATOM 687 C CA . ILE A 1 85 ? 0.863 -10.872 1.474 1.00 92.81 85 ILE A CA 1
ATOM 688 C C . ILE A 1 85 ? 0.785 -11.890 2.614 1.00 92.81 85 ILE A C 1
ATOM 690 O O . ILE A 1 85 ? 0.052 -11.671 3.583 1.00 92.81 85 ILE A O 1
ATOM 694 N N . LYS A 1 86 ? 1.575 -12.967 2.554 1.00 94.00 86 LYS A N 1
ATOM 695 C CA . LYS A 1 86 ? 1.688 -13.905 3.673 1.00 94.00 86 LYS A CA 1
ATOM 696 C C . LYS A 1 86 ? 2.211 -13.201 4.930 1.00 94.00 86 LYS A C 1
ATOM 698 O O . LYS A 1 86 ? 1.589 -13.316 5.982 1.00 94.00 86 LYS A O 1
ATOM 703 N N . TYR A 1 87 ? 3.276 -12.405 4.803 1.00 93.56 87 TYR A N 1
ATOM 704 C CA . TYR A 1 87 ? 3.798 -11.593 5.907 1.00 93.56 87 TYR A CA 1
ATOM 705 C C . TYR A 1 87 ? 2.747 -10.609 6.453 1.00 93.56 87 TYR A C 1
ATOM 707 O O . TYR A 1 87 ? 2.564 -10.532 7.664 1.00 93.56 87 TYR A O 1
ATOM 715 N N . MET A 1 88 ? 1.994 -9.917 5.589 1.00 92.69 88 MET A N 1
ATOM 716 C CA . MET A 1 88 ? 0.917 -9.007 6.018 1.00 92.69 88 MET A CA 1
ATOM 717 C C . MET A 1 88 ? -0.175 -9.727 6.821 1.00 92.69 88 MET A C 1
ATOM 719 O O . MET A 1 88 ? -0.658 -9.188 7.813 1.00 92.69 88 MET A O 1
ATOM 723 N N . THR A 1 89 ? -0.532 -10.951 6.427 1.00 92.69 89 THR A N 1
ATOM 724 C CA . THR A 1 89 ? -1.565 -11.752 7.106 1.00 92.69 89 THR A CA 1
ATOM 725 C C . THR A 1 89 ? -1.111 -12.199 8.499 1.00 92.69 89 THR A C 1
ATOM 727 O O . THR A 1 89 ? -1.893 -12.181 9.444 1.00 92.69 89 THR A O 1
ATOM 730 N N . GLU A 1 90 ? 0.166 -12.565 8.651 1.00 93.19 90 GLU A N 1
ATOM 731 C CA . GLU A 1 90 ? 0.751 -12.918 9.953 1.00 93.19 90 GLU A CA 1
ATOM 732 C C . GLU A 1 90 ? 0.939 -11.686 10.857 1.00 93.19 90 GLU A C 1
ATOM 734 O O . GLU A 1 90 ? 0.796 -11.771 12.078 1.00 93.19 90 GLU A O 1
ATOM 739 N N . ARG A 1 91 ? 1.252 -10.530 10.259 1.00 93.00 91 ARG A N 1
ATOM 740 C CA . ARG A 1 91 ? 1.520 -9.260 10.947 1.00 93.00 91 ARG A CA 1
ATOM 741 C C . ARG A 1 91 ? 0.255 -8.575 11.470 1.00 93.00 91 ARG A C 1
ATOM 743 O O . ARG A 1 91 ? 0.327 -7.972 12.542 1.00 93.00 91 ARG A O 1
ATOM 750 N N . PHE A 1 92 ? -0.841 -8.651 10.713 1.00 93.62 92 PHE A N 1
ATOM 751 C CA . PHE A 1 92 ? -2.125 -7.999 10.986 1.00 93.62 92 PHE A CA 1
ATOM 752 C C . PHE A 1 92 ? -3.269 -9.033 11.022 1.00 93.62 92 PHE A C 1
ATOM 754 O O . PHE A 1 92 ? -4.111 -9.061 10.119 1.00 93.62 92 PHE A O 1
ATOM 761 N N . PRO A 1 93 ? -3.319 -9.901 12.051 1.00 90.94 93 PRO A N 1
ATOM 762 C CA . PRO A 1 93 ? -4.355 -10.930 12.181 1.00 90.94 93 PRO A CA 1
ATOM 763 C C . PRO A 1 93 ? -5.768 -10.360 12.392 1.00 90.94 93 PRO A C 1
ATOM 765 O O . PRO A 1 93 ? -6.751 -11.081 12.255 1.00 90.94 93 PRO A O 1
ATOM 768 N N . GLU A 1 94 ? -5.889 -9.078 12.739 1.00 92.06 94 GLU A N 1
ATOM 769 C CA . GLU A 1 94 ? -7.159 -8.360 12.857 1.00 92.06 94 GLU A CA 1
ATOM 770 C C . GLU A 1 94 ? -7.816 -8.003 11.512 1.00 92.06 94 GLU A C 1
ATOM 772 O O . GLU A 1 94 ? -8.957 -7.534 11.499 1.00 92.06 94 GLU A O 1
ATOM 777 N N . LEU A 1 95 ? -7.119 -8.194 10.386 1.00 90.56 95 LEU A N 1
ATOM 778 C CA . LEU A 1 95 ? -7.670 -7.937 9.059 1.00 90.56 95 LEU A CA 1
ATOM 779 C C . LEU A 1 95 ? -8.576 -9.079 8.607 1.00 90.56 95 LEU A C 1
ATOM 781 O O . LEU A 1 95 ? -8.226 -10.255 8.671 1.00 90.56 95 LE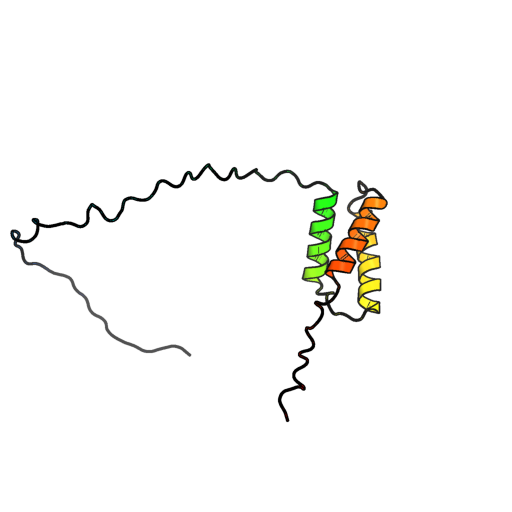U A O 1
ATOM 785 N N . ASN A 1 96 ? -9.734 -8.713 8.065 1.00 92.69 96 ASN A N 1
ATOM 786 C CA . ASN A 1 96 ? -10.609 -9.673 7.408 1.00 92.69 96 ASN A CA 1
ATOM 787 C C . ASN A 1 96 ? -10.028 -10.102 6.056 1.00 92.69 96 ASN A C 1
ATOM 789 O O . ASN A 1 96 ? -9.336 -9.336 5.386 1.00 92.69 96 ASN A O 1
ATOM 793 N N . GLU A 1 97 ? -10.410 -11.285 5.586 1.00 90.88 97 GLU A N 1
ATOM 794 C CA . GLU A 1 97 ? -9.941 -11.824 4.303 1.00 90.88 97 GLU A CA 1
ATOM 795 C C . GLU A 1 97 ? -10.268 -10.900 3.114 1.00 90.88 97 GLU A C 1
ATOM 797 O O . GLU A 1 97 ? -9.432 -10.684 2.240 1.00 90.88 97 GLU A O 1
ATOM 802 N N . GLN A 1 98 ? -11.421 -10.220 3.152 1.00 92.88 98 GLN A N 1
ATOM 803 C CA . GLN A 1 98 ? -11.784 -9.190 2.168 1.00 92.88 98 GLN A CA 1
ATOM 804 C C . GLN A 1 98 ? -10.803 -8.006 2.149 1.00 92.88 98 GLN A C 1
ATOM 806 O O . GLN A 1 98 ? -10.490 -7.471 1.089 1.00 92.88 98 GLN A O 1
ATOM 811 N N . GLN A 1 99 ? -10.298 -7.597 3.315 1.00 93.19 99 GLN A N 1
ATOM 812 C CA . GLN A 1 99 ? -9.329 -6.505 3.423 1.00 93.19 99 GLN A CA 1
ATOM 813 C C . GLN A 1 99 ? -7.951 -6.937 2.911 1.00 93.19 99 GLN A C 1
ATOM 815 O O . GLN A 1 99 ? -7.245 -6.141 2.294 1.00 93.19 99 GLN A O 1
ATOM 820 N N . ILE A 1 100 ? -7.580 -8.204 3.110 1.00 93.44 100 ILE A N 1
ATOM 821 C CA . ILE A 1 100 ? -6.354 -8.779 2.544 1.00 93.44 100 ILE A CA 1
ATOM 822 C C . ILE A 1 100 ? -6.431 -8.836 1.010 1.00 93.44 100 ILE A C 1
ATOM 824 O O . ILE A 1 100 ? -5.478 -8.450 0.326 1.00 93.44 100 ILE A O 1
ATOM 828 N N . GLU A 1 101 ? -7.567 -9.250 0.443 1.00 92.81 101 GLU A N 1
ATOM 829 C CA . GLU A 1 101 ? -7.784 -9.222 -1.011 1.00 92.81 101 GLU A CA 1
ATOM 830 C C . GLU A 1 101 ? -7.743 -7.798 -1.583 1.00 92.81 101 GLU A C 1
ATOM 832 O O . GLU A 1 101 ? -7.163 -7.556 -2.652 1.00 92.81 101 GLU A O 1
ATOM 837 N N . GLU A 1 102 ? -8.313 -6.832 -0.861 1.00 94.00 102 GLU A N 1
ATOM 838 C CA . GLU A 1 102 ? -8.257 -5.423 -1.236 1.00 94.00 102 GLU A CA 1
ATOM 839 C C . GLU A 1 102 ? -6.813 -4.899 -1.222 1.00 94.00 102 GLU A C 1
ATOM 841 O O . GLU A 1 102 ? -6.373 -4.301 -2.208 1.00 94.00 102 GLU A O 1
ATOM 846 N N . LEU A 1 103 ? -6.035 -5.191 -0.171 1.00 93.38 103 LEU A N 1
ATOM 847 C CA . LEU A 1 103 ? -4.605 -4.858 -0.096 1.00 93.38 103 LEU A CA 1
ATOM 848 C C . LEU A 1 103 ? -3.832 -5.433 -1.281 1.00 93.38 103 LEU A C 1
ATOM 850 O O . LEU A 1 103 ? -3.033 -4.726 -1.906 1.00 93.38 103 LEU A O 1
ATOM 854 N N . LYS A 1 104 ? -4.112 -6.691 -1.638 1.00 91.31 104 LYS A N 1
ATOM 855 C CA . LYS A 1 104 ? -3.482 -7.342 -2.786 1.00 91.31 104 LYS A CA 1
ATOM 856 C C . LYS A 1 104 ? -3.800 -6.619 -4.090 1.00 91.31 104 LYS A C 1
ATOM 858 O O . LYS A 1 104 ? -2.902 -6.323 -4.878 1.00 91.31 104 LYS A O 1
ATOM 863 N N . THR A 1 105 ? -5.067 -6.277 -4.292 1.00 92.12 105 THR A N 1
ATOM 864 C CA . THR A 1 105 ? -5.525 -5.549 -5.480 1.00 92.12 105 THR A CA 1
ATOM 865 C C . THR A 1 105 ? -4.890 -4.161 -5.572 1.00 92.12 105 THR A C 1
ATOM 867 O O . THR A 1 105 ? -4.444 -3.747 -6.645 1.00 92.12 105 THR A O 1
ATOM 870 N N . LEU A 1 106 ? -4.820 -3.433 -4.455 1.00 91.94 106 LEU A N 1
ATOM 871 C CA . LEU A 1 106 ? -4.231 -2.097 -4.397 1.00 91.94 106 LEU A CA 1
ATOM 872 C C . LEU A 1 106 ? -2.728 -2.121 -4.680 1.00 91.94 106 LEU A C 1
ATOM 874 O O . LEU A 1 106 ? -2.255 -1.341 -5.509 1.00 91.94 106 LEU A O 1
ATOM 878 N N . GLY A 1 107 ? -1.980 -3.024 -4.043 1.00 89.94 107 GLY A N 1
ATOM 879 C CA . GLY A 1 107 ? -0.536 -3.104 -4.245 1.00 89.94 107 GLY A CA 1
ATOM 880 C C . GLY A 1 107 ? -0.155 -3.573 -5.652 1.00 89.94 107 GLY A C 1
ATOM 881 O O . GLY A 1 107 ? 0.754 -2.992 -6.240 1.00 89.94 107 GLY A O 1
ATOM 882 N N . LEU A 1 108 ? -0.890 -4.519 -6.256 1.00 87.31 108 LEU A N 1
ATOM 883 C CA . LEU A 1 108 ? -0.648 -4.922 -7.651 1.00 87.31 108 LEU A CA 1
ATOM 884 C C . LEU A 1 108 ? -0.862 -3.760 -8.625 1.00 87.31 108 LEU A C 1
ATOM 886 O O . LEU A 1 108 ? -0.075 -3.573 -9.549 1.00 87.31 108 LEU A O 1
ATOM 890 N N . ARG A 1 109 ? -1.898 -2.939 -8.411 1.00 87.81 109 ARG A N 1
ATOM 891 C CA . ARG A 1 109 ? -2.142 -1.736 -9.225 1.00 87.81 109 ARG A CA 1
ATOM 892 C C . ARG A 1 109 ? -1.040 -0.696 -9.063 1.00 87.81 109 ARG A C 1
ATOM 894 O O . ARG A 1 109 ? -0.706 -0.029 -10.035 1.00 87.81 109 ARG A O 1
ATOM 901 N N . PHE A 1 110 ? -0.495 -0.555 -7.858 1.00 85.94 110 PHE A N 1
ATOM 902 C CA . PHE A 1 110 ? 0.612 0.357 -7.585 1.00 85.94 110 PHE A CA 1
ATOM 903 C C . PHE A 1 110 ? 1.933 -0.132 -8.201 1.00 85.94 110 PHE A C 1
ATOM 905 O O . PHE A 1 110 ? 2.730 0.677 -8.667 1.00 85.94 110 PHE A O 1
ATOM 912 N N . ALA A 1 111 ? 2.142 -1.450 -8.256 1.00 82.38 111 ALA A N 1
ATOM 913 C CA . ALA A 1 111 ? 3.314 -2.064 -8.872 1.00 82.38 111 ALA A CA 1
ATOM 914 C C . ALA A 1 111 ? 3.304 -2.021 -10.412 1.00 82.38 111 ALA A C 1
ATOM 916 O O . ALA A 1 111 ? 4.348 -2.242 -11.030 1.00 82.38 111 ALA A O 1
ATOM 917 N N . GLN A 1 112 ? 2.157 -1.734 -11.049 1.00 80.44 112 GLN A N 1
ATOM 918 C CA . GLN A 1 112 ? 2.093 -1.619 -12.505 1.00 80.44 112 GLN A CA 1
ATOM 919 C C . GLN A 1 112 ? 2.982 -0.466 -12.991 1.00 80.44 112 GLN A C 1
ATOM 921 O O . GLN A 1 112 ? 2.806 0.673 -12.547 1.00 80.44 112 GLN A O 1
ATOM 926 N N . PRO A 1 113 ? 3.907 -0.726 -13.935 1.00 72.69 113 PRO A N 1
ATOM 927 C CA . PRO A 1 113 ? 4.733 0.320 -14.511 1.00 72.69 113 PRO A CA 1
ATOM 928 C C . PRO A 1 113 ? 3.857 1.434 -15.098 1.00 72.69 113 PRO A C 1
ATOM 930 O O . PRO A 1 113 ? 2.835 1.137 -15.732 1.00 72.69 113 PRO A O 1
ATOM 933 N N . PRO A 1 114 ? 4.245 2.715 -14.946 1.00 72.50 114 PRO A N 1
ATOM 934 C CA . PRO A 1 114 ? 3.580 3.800 -15.647 1.00 72.50 114 PRO A CA 1
ATOM 935 C C . PRO A 1 114 ? 3.541 3.464 -17.136 1.00 72.50 114 PRO A C 1
ATOM 937 O O . PRO A 1 114 ? 4.584 3.175 -17.723 1.00 72.50 114 PRO A O 1
ATOM 940 N N . LYS A 1 115 ? 2.348 3.482 -17.748 1.00 65.12 115 LYS A N 1
ATOM 941 C CA . LYS A 1 115 ? 2.211 3.312 -19.200 1.00 65.12 115 LYS A CA 1
ATOM 942 C C . LYS A 1 115 ? 3.138 4.328 -19.856 1.00 65.12 115 LYS A C 1
ATOM 944 O O . LYS A 1 115 ? 2.879 5.531 -19.768 1.00 65.12 115 LYS A O 1
ATOM 949 N N . SER A 1 116 ? 4.228 3.865 -20.464 1.00 60.19 116 SER A N 1
ATOM 950 C CA . SER A 1 116 ? 5.090 4.747 -21.232 1.00 60.19 116 SER A CA 1
ATOM 951 C C . SER A 1 116 ? 4.212 5.373 -22.310 1.00 60.19 116 SER A C 1
ATOM 953 O O . SER A 1 116 ? 3.509 4.682 -23.050 1.00 60.19 116 SER A O 1
ATOM 955 N N . ARG A 1 117 ? 4.178 6.707 -22.368 1.00 54.75 117 ARG A N 1
ATOM 956 C CA . ARG A 1 117 ? 3.684 7.383 -23.561 1.00 54.75 117 ARG A CA 1
ATOM 957 C C . ARG A 1 117 ? 4.703 7.021 -24.633 1.00 54.75 117 ARG A C 1
ATOM 959 O O . ARG A 1 117 ? 5.750 7.651 -24.703 1.00 54.75 117 ARG A O 1
ATOM 966 N N . THR A 1 118 ? 4.452 5.958 -25.394 1.00 50.59 118 THR A N 1
ATOM 967 C CA . THR A 1 118 ? 5.178 5.711 -26.635 1.00 50.59 118 THR A CA 1
ATOM 968 C C . THR A 1 118 ? 4.945 6.955 -27.473 1.00 50.59 118 THR A C 1
ATOM 970 O O . THR A 1 118 ? 3.841 7.179 -27.968 1.00 50.59 118 THR A O 1
ATOM 973 N N . GLU A 1 119 ? 5.936 7.839 -27.520 1.00 51.03 119 GLU A N 1
ATOM 974 C CA . GLU A 1 119 ? 5.920 8.974 -28.418 1.00 51.03 119 GLU A CA 1
ATOM 975 C C . GLU A 1 119 ? 5.831 8.396 -29.825 1.00 51.03 119 GLU A C 1
ATOM 977 O O . GLU A 1 119 ? 6.795 7.871 -30.378 1.00 51.03 119 GLU A O 1
ATOM 982 N N . SER A 1 120 ? 4.637 8.460 -30.400 1.00 48.91 120 SER A N 1
ATOM 983 C CA . SER A 1 120 ? 4.399 8.331 -31.826 1.00 48.91 120 SER A CA 1
ATOM 984 C C . SER A 1 120 ? 5.037 9.535 -32.530 1.00 48.91 120 SER A C 1
ATOM 986 O O . SER A 1 120 ? 4.343 10.381 -33.084 1.00 48.91 120 SER A O 1
ATOM 988 N N . ASN A 1 121 ? 6.364 9.648 -32.462 1.00 48.66 121 ASN A N 1
ATOM 989 C CA . ASN A 1 121 ? 7.167 10.677 -33.116 1.00 48.66 121 ASN A CA 1
ATOM 990 C C . ASN A 1 121 ? 7.737 10.135 -34.440 1.00 48.66 121 ASN A C 1
ATOM 992 O O . ASN A 1 121 ? 8.902 10.318 -34.772 1.00 48.66 121 ASN A O 1
ATOM 996 N N . ALA A 1 122 ? 6.891 9.414 -35.181 1.00 51.84 122 ALA A N 1
ATOM 997 C CA . ALA A 1 122 ? 7.146 8.913 -36.532 1.00 51.84 122 ALA A CA 1
ATOM 998 C C . ALA A 1 122 ? 6.303 9.671 -37.581 1.00 51.84 122 ALA A C 1
ATOM 1000 O O . ALA A 1 122 ? 5.998 9.135 -38.640 1.00 51.84 122 ALA A O 1
ATOM 1001 N N . ALA A 1 123 ? 5.885 10.907 -37.274 1.00 53.47 123 ALA A N 1
ATOM 1002 C CA . ALA A 1 123 ? 5.004 11.717 -38.123 1.00 53.47 123 ALA A CA 1
ATOM 1003 C C . ALA A 1 123 ? 5.523 13.150 -38.365 1.00 53.47 123 ALA A C 1
ATOM 1005 O O . ALA A 1 123 ? 4.736 14.075 -38.532 1.00 53.47 123 ALA A O 1
ATOM 1006 N N . SER A 1 124 ? 6.844 13.347 -38.397 1.00 48.97 124 SER A N 1
ATOM 1007 C CA . SER A 1 124 ? 7.454 14.566 -38.954 1.00 48.97 124 SER A CA 1
ATOM 1008 C C . SER A 1 124 ? 8.740 14.229 -39.713 1.00 48.97 124 SER A C 1
ATOM 1010 O O . SER A 1 124 ? 9.819 14.730 -39.413 1.00 48.97 124 SER A O 1
ATOM 1012 N N . ALA A 1 125 ? 8.617 13.330 -40.682 1.00 48.16 125 ALA A N 1
ATOM 1013 C CA . ALA A 1 125 ? 9.589 13.142 -41.751 1.00 48.16 125 ALA A CA 1
ATOM 1014 C C . ALA A 1 125 ? 8.806 12.844 -43.038 1.00 48.16 125 ALA A C 1
ATOM 1016 O O . ALA A 1 125 ? 8.699 11.694 -43.457 1.00 48.16 125 ALA A O 1
ATOM 1017 N N . ALA A 1 126 ? 8.173 13.879 -43.589 1.00 39.47 126 ALA A N 1
ATOM 1018 C CA . ALA A 1 126 ? 7.574 13.890 -44.919 1.00 39.47 126 ALA A CA 1
ATOM 1019 C C . ALA A 1 126 ? 7.693 15.302 -45.497 1.00 39.47 126 ALA A C 1
ATOM 1021 O O . ALA A 1 126 ? 7.413 16.256 -44.735 1.00 39.47 126 ALA A O 1
#

Radius of gyration: 31.92 Å; chains: 1; bounding box: 54×82×60 Å

Sequence (126 aa):
MTYCVTIVRRATVIGPTIWLYLLYFNPFAHYMAKQQRNSGARRYAGPTEPSPFEQARDELFQHIMRCGVVGAAPEHVEEWFAETIKYMTERFPELNEQQIEELKTLGLRFAQPPKSRTESNAASAA

Secondary structure (DSSP, 8-state):
--------------------SSSS--TTTTS----------------PPPPHHHHHHHHHHHHHHHHT-TTS-HHHHHHHHHHHHHHHHHH-TTS-HHHHHHHHHHHHHHHSPP--------SS--

pLDDT: mean 71.55, std 19.54, range [34.25, 94.56]

Foldseek 3Di:
DDDDDDDDDDDDDDDDDDDDDPPPDPPPPPPPPPPPPPPVPPPPPDDDPDDLLVVLLVVLVVVCVVVVLQPDDPVVNVVVLVVSLVVSCVVRVVDDPVSSVVSSVVSVVVSYHDPPPPPPPVPPDD